Protein AF-A0A174JFR9-F1 (afdb_monomer_lite)

Radius of gyration: 18.4 Å; chains: 1; bounding box: 45×32×57 Å

pLDDT: mean 92.18, std 4.41, range [75.06, 98.06]

Foldseek 3Di:
DVVVVVVVVVVVVVVVVVVVVLCVQFPAQDAPLVCLLVLLVVLCVVCCVVCVVDDPLDLVSLLLSLQLLCVRHTVCCLVVVDDHDPCNLVSSCVSSVNPDSVSSVVSPVVSSVCLVPPPVSVVVSVVSSVVSVVVCVVVVVGD

Secondary structure (DSSP, 8-state):
-HHHHHHHHHHHHHHHHHHHHHHHHT--S---TTHHHHHHHHHHHHHHHH-TTS-TT-HHHHHHHHHHHHHHH-HHHHHH-PPPPTTHHHHHHHHTT-S-HHHHHHHHHHHHHHHHH-HHHHHHHHHHHHHHHHHHHHTTS--

Organism: NCBI:txid338188

Sequence (143 aa):
MIDQISEAKSIKELQLSLLHRKSLISTPILTDLKQVNRIYEMFNQIDSYRNPDAIKGSVIQKKRFCFIILRIYSPGTILFNEPLVKGLRKQISQTLGV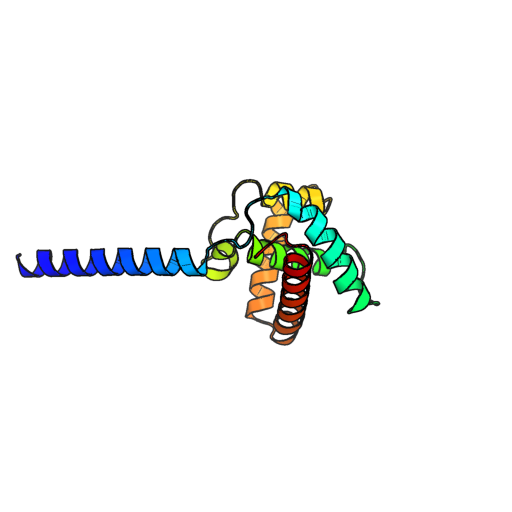KCPSAISDYCENVISYYRIYKGFRQKLDYLYDEIICYLKAEKIIS

Structure (mmCIF, N/CA/C/O backbone):
data_AF-A0A174JFR9-F1
#
_entry.id   AF-A0A174JFR9-F1
#
loop_
_atom_site.group_PDB
_atom_site.id
_atom_site.type_symbol
_atom_site.label_atom_id
_atom_site.label_alt_id
_atom_site.label_comp_id
_atom_site.label_asym_id
_atom_site.label_entity_id
_atom_site.label_seq_id
_atom_site.pdbx_PDB_ins_code
_atom_site.Cartn_x
_atom_site.Cartn_y
_atom_site.Cartn_z
_atom_site.occupancy
_atom_site.B_iso_or_equiv
_atom_site.auth_seq_id
_atom_site.auth_comp_id
_atom_site.auth_asym_id
_atom_site.auth_atom_id
_atom_site.pdbx_PDB_model_num
ATOM 1 N N . MET A 1 1 ? -25.879 17.960 35.378 1.00 82.56 1 MET A N 1
ATOM 2 C CA . MET A 1 1 ? -25.725 16.485 35.393 1.00 82.56 1 MET A CA 1
ATOM 3 C C . MET A 1 1 ? -26.474 15.827 34.235 1.00 82.56 1 MET A C 1
ATOM 5 O O . MET A 1 1 ? -25.835 15.119 33.475 1.00 82.56 1 MET A O 1
ATOM 9 N N . ILE A 1 2 ? -27.775 16.088 34.033 1.00 90.75 2 ILE A N 1
ATOM 10 C CA . ILE A 1 2 ? -28.516 15.575 32.856 1.00 90.75 2 ILE A CA 1
ATOM 11 C C . ILE A 1 2 ? -27.924 16.101 31.537 1.00 90.75 2 ILE A C 1
ATOM 13 O O . ILE A 1 2 ? -27.695 15.313 30.623 1.00 90.75 2 ILE A O 1
ATOM 17 N N . ASP A 1 3 ? -27.568 17.387 31.473 1.00 95.00 3 ASP A N 1
ATOM 18 C CA . ASP A 1 3 ? -26.940 17.967 30.274 1.00 95.00 3 ASP A CA 1
ATOM 19 C C . ASP A 1 3 ? -25.597 17.304 29.945 1.00 95.00 3 ASP A C 1
ATOM 21 O O . ASP A 1 3 ? -25.341 16.962 28.797 1.00 95.00 3 ASP A O 1
ATOM 25 N N . GLN A 1 4 ? -24.786 17.008 30.967 1.00 95.56 4 GLN A N 1
ATOM 26 C CA . GLN A 1 4 ? -23.510 16.297 30.813 1.00 95.56 4 GLN A CA 1
ATOM 27 C C . GLN A 1 4 ? -23.704 14.861 30.300 1.00 95.56 4 GLN A C 1
ATOM 29 O O . GLN A 1 4 ? -22.893 14.371 29.520 1.00 95.56 4 GLN A O 1
ATOM 34 N N . ILE A 1 5 ? -24.780 14.176 30.708 1.00 95.94 5 ILE A N 1
ATOM 35 C CA . ILE A 1 5 ? -25.125 12.840 30.193 1.00 95.94 5 ILE A CA 1
ATOM 36 C C . ILE A 1 5 ? -25.525 12.926 28.713 1.00 95.94 5 ILE A C 1
ATOM 38 O O . ILE A 1 5 ? -25.085 12.103 27.907 1.00 95.94 5 ILE A O 1
ATOM 42 N N . SER A 1 6 ? -26.333 13.925 28.349 1.00 95.56 6 SER A N 1
ATOM 43 C CA . SER A 1 6 ? -26.747 14.170 26.962 1.00 95.56 6 SER A CA 1
ATOM 44 C C . SER A 1 6 ? -25.553 14.511 26.060 1.00 95.56 6 SER A C 1
ATOM 46 O O . SER A 1 6 ? -25.396 13.950 24.970 1.00 95.56 6 SER A O 1
ATOM 48 N N . GLU A 1 7 ? -24.655 15.366 26.548 1.00 97.06 7 GLU A N 1
ATOM 49 C CA . GLU A 1 7 ? -23.422 15.745 25.860 1.00 97.06 7 GLU A CA 1
ATOM 50 C C . GLU A 1 7 ? -22.494 14.536 25.670 1.00 97.06 7 GLU A C 1
ATOM 52 O O . GLU A 1 7 ? -22.059 14.259 24.552 1.00 97.06 7 GLU A O 1
ATOM 57 N N . ALA A 1 8 ? -22.265 13.740 26.721 1.00 96.50 8 ALA A N 1
ATOM 58 C CA . ALA A 1 8 ? -21.445 12.532 26.639 1.00 96.50 8 ALA A CA 1
ATOM 59 C C . ALA A 1 8 ? -21.995 11.517 25.621 1.00 96.50 8 ALA A C 1
ATOM 61 O O . ALA A 1 8 ? -21.229 10.903 24.871 1.00 96.50 8 ALA A O 1
ATOM 62 N N . LYS A 1 9 ? -23.323 11.353 25.557 1.00 96.88 9 LYS A N 1
ATOM 63 C CA . LYS A 1 9 ? -23.973 10.493 24.560 1.00 96.88 9 LYS A CA 1
ATOM 64 C C . LYS A 1 9 ? -23.742 11.011 23.137 1.00 96.88 9 LYS A C 1
ATOM 66 O O . LYS A 1 9 ? -23.324 10.236 22.279 1.00 96.88 9 LYS A O 1
ATOM 71 N N . SER A 1 10 ? -23.922 12.313 22.920 1.00 97.06 10 SER A N 1
ATOM 72 C CA . SER A 1 10 ? -23.705 12.964 21.621 1.00 97.06 10 SER A CA 1
ATOM 73 C C . SER A 1 10 ? -22.255 12.820 21.142 1.00 97.06 10 SER A C 1
ATOM 75 O O . SER A 1 10 ? -22.003 12.462 19.991 1.00 97.06 10 SER A O 1
ATOM 77 N N . ILE A 1 11 ? -21.280 13.015 22.038 1.00 98.00 11 ILE A N 1
ATOM 78 C CA . ILE A 1 11 ? -19.853 12.818 21.736 1.00 98.00 11 ILE A CA 1
ATOM 79 C C . ILE A 1 11 ? -19.584 11.369 21.313 1.00 98.00 11 ILE A C 1
ATOM 81 O O . ILE A 1 11 ? -18.889 11.130 20.323 1.00 98.00 11 ILE A O 1
ATOM 85 N N . LYS A 1 12 ? -20.148 10.390 22.029 1.00 97.44 12 LYS A N 1
ATOM 86 C CA . LYS A 1 12 ? -19.973 8.969 21.706 1.00 97.44 12 LYS A CA 1
ATOM 87 C C . LYS A 1 12 ? -20.557 8.616 20.336 1.00 97.44 12 LYS A C 1
ATOM 89 O O . LYS A 1 12 ? -19.923 7.892 19.570 1.00 97.44 12 LYS A O 1
ATOM 94 N N . GLU A 1 13 ? -21.738 9.130 20.010 1.00 97.94 13 GLU A N 1
ATOM 95 C CA . GLU A 1 13 ? -22.373 8.926 18.702 1.00 97.94 13 GLU A CA 1
ATOM 96 C C . GLU A 1 13 ? -21.524 9.515 17.565 1.00 97.94 13 GLU A C 1
ATOM 98 O O . GLU A 1 13 ? -21.287 8.846 16.554 1.00 97.94 13 GLU A O 1
ATOM 103 N N . LEU A 1 14 ? -20.969 10.716 17.761 1.00 98.06 14 LEU A N 1
ATOM 104 C CA . LEU A 1 14 ? -20.042 11.336 16.811 1.00 98.06 14 LEU A CA 1
ATOM 105 C C . LEU A 1 14 ? -18.770 10.501 16.614 1.00 98.06 14 LEU A C 1
ATOM 107 O O . LEU A 1 14 ? -18.354 10.275 15.477 1.00 98.06 14 LEU A O 1
ATOM 111 N N . GLN A 1 15 ? -18.167 9.997 17.693 1.00 97.88 15 GLN A N 1
ATOM 112 C CA . GLN A 1 15 ? -16.980 9.141 17.611 1.00 97.88 15 GLN A CA 1
ATOM 113 C C . GLN A 1 15 ? -17.247 7.862 16.806 1.00 97.88 15 GLN A C 1
ATOM 115 O O . GLN A 1 15 ? -16.438 7.496 15.953 1.00 97.88 15 GLN A O 1
ATOM 120 N N . LEU A 1 16 ? -18.390 7.207 17.030 1.00 97.56 16 LEU A N 1
ATOM 121 C CA . LEU A 1 16 ? -18.784 6.010 16.280 1.00 97.56 16 LEU A CA 1
ATOM 122 C C . LEU A 1 16 ? -18.990 6.311 14.791 1.00 97.56 16 LEU A C 1
ATOM 124 O O . LEU A 1 16 ? -18.507 5.562 13.941 1.00 97.56 16 LEU A O 1
ATOM 128 N N . SER A 1 17 ? -19.643 7.430 14.470 1.00 97.50 17 SER A N 1
ATOM 129 C CA . SER A 1 17 ? -19.837 7.882 13.087 1.00 97.50 17 SER A CA 1
ATOM 130 C C . SER A 1 17 ? -18.504 8.140 12.373 1.00 97.50 17 SER A C 1
ATOM 132 O O . SER A 1 17 ? -18.288 7.671 11.251 1.00 97.50 17 SER A O 1
ATOM 134 N N . LEU A 1 18 ? -17.564 8.816 13.042 1.00 96.81 18 LEU A N 1
ATOM 135 C CA . LEU A 1 18 ? -16.228 9.074 12.501 1.00 96.81 18 LEU A CA 1
ATOM 136 C C . LEU A 1 18 ? -15.429 7.783 12.296 1.00 96.81 18 LEU A C 1
ATOM 138 O O . LEU A 1 18 ? -14.780 7.636 11.261 1.00 96.81 18 LEU A O 1
ATOM 142 N N . LEU A 1 19 ? -15.501 6.834 13.234 1.00 95.44 19 LEU A N 1
ATOM 143 C CA . LEU A 1 19 ? -14.854 5.525 13.101 1.00 95.44 19 LEU A CA 1
ATOM 144 C C . LEU A 1 19 ? -15.417 4.724 11.923 1.00 95.44 19 LEU A C 1
ATOM 146 O O . LEU A 1 19 ? -14.649 4.141 11.159 1.00 95.44 19 LEU A O 1
ATOM 150 N N . HIS A 1 20 ? -16.735 4.739 11.736 1.00 96.19 20 HIS A N 1
ATOM 151 C CA . HIS A 1 20 ? -17.376 4.085 10.600 1.00 96.19 20 HIS A CA 1
ATOM 152 C C . HIS A 1 20 ? -16.982 4.740 9.270 1.00 96.19 20 HIS A C 1
ATOM 154 O O . HIS A 1 20 ? -16.592 4.070 8.319 1.00 96.19 20 HIS A O 1
ATOM 160 N N . ARG A 1 21 ? -17.002 6.074 9.186 1.00 95.50 21 ARG A N 1
ATOM 161 C CA . ARG A 1 21 ? -16.564 6.774 7.971 1.00 95.50 21 ARG A CA 1
ATOM 162 C C . ARG A 1 21 ? -15.091 6.502 7.664 1.00 95.50 21 ARG A C 1
ATOM 164 O O . ARG A 1 21 ? -14.734 6.319 6.502 1.00 95.50 21 ARG A O 1
ATOM 171 N N . LYS A 1 22 ? -14.252 6.465 8.701 1.00 94.44 22 LYS A N 1
ATOM 172 C CA . LYS A 1 22 ? -12.839 6.106 8.595 1.00 94.44 22 LYS A CA 1
ATOM 173 C C . LYS A 1 22 ? -12.675 4.721 7.970 1.00 94.44 22 LYS A C 1
ATOM 175 O O . LYS A 1 22 ? -11.935 4.616 6.998 1.00 94.44 22 LYS A O 1
ATOM 180 N N . SER A 1 23 ? -13.388 3.705 8.468 1.00 92.88 23 SER A N 1
ATOM 181 C CA . SER A 1 23 ? -13.275 2.338 7.941 1.00 92.88 23 SER A CA 1
ATOM 182 C C . SER A 1 23 ? -13.687 2.239 6.473 1.00 92.88 23 SER A C 1
ATOM 184 O O . SER A 1 23 ? -13.006 1.566 5.704 1.00 92.88 23 SER A O 1
ATOM 186 N N . LEU A 1 24 ? -14.729 2.963 6.050 1.00 93.56 24 LEU A N 1
ATOM 187 C CA . LEU A 1 24 ? -15.161 2.986 4.650 1.00 93.56 24 LEU A CA 1
ATOM 188 C C . LEU A 1 24 ? -14.066 3.511 3.711 1.00 93.56 24 LEU A C 1
ATOM 190 O O . LEU A 1 24 ? -13.819 2.917 2.666 1.00 93.56 24 LEU A O 1
ATOM 194 N N . ILE A 1 25 ? -13.382 4.599 4.079 1.00 93.38 25 ILE A N 1
ATOM 195 C CA . ILE A 1 25 ? -12.368 5.205 3.200 1.00 93.38 25 ILE A CA 1
ATOM 196 C C . ILE A 1 25 ? -10.991 4.534 3.297 1.00 93.38 25 ILE A C 1
ATOM 198 O O . ILE A 1 25 ? -10.168 4.717 2.403 1.00 93.38 25 ILE A O 1
ATOM 202 N N . SER A 1 26 ? -10.728 3.757 4.355 1.00 93.88 26 SER A N 1
ATOM 203 C CA . SER A 1 26 ? -9.515 2.939 4.502 1.00 93.88 26 SER A CA 1
ATOM 204 C C . SER A 1 26 ? -9.735 1.448 4.235 1.00 93.88 26 SER A C 1
ATOM 206 O O . SER A 1 26 ? -8.878 0.638 4.596 1.00 93.88 26 SER A O 1
ATOM 208 N N . THR A 1 27 ? -10.837 1.065 3.586 1.00 93.88 27 THR A N 1
ATOM 209 C CA . THR A 1 27 ? -11.078 -0.333 3.211 1.00 93.88 27 THR A CA 1
ATOM 210 C C . THR A 1 27 ? -10.087 -0.772 2.120 1.00 93.88 27 THR A C 1
ATOM 212 O O . THR A 1 27 ? -10.021 -0.129 1.070 1.00 93.88 27 THR A O 1
ATOM 215 N N . PRO A 1 28 ? -9.305 -1.849 2.334 1.00 95.00 28 PRO A N 1
ATOM 216 C CA . PRO A 1 28 ? -8.444 -2.419 1.302 1.00 95.00 28 PRO A CA 1
ATOM 217 C C . PRO A 1 28 ? -9.244 -2.958 0.113 1.00 95.00 28 PRO A C 1
ATOM 219 O O . PRO A 1 28 ? -10.292 -3.574 0.288 1.00 95.00 28 PRO A O 1
ATOM 222 N N . ILE A 1 29 ? -8.701 -2.794 -1.090 1.00 95.12 29 ILE A N 1
ATOM 223 C CA . ILE A 1 29 ? -9.251 -3.355 -2.333 1.00 95.12 29 ILE A CA 1
ATOM 224 C C . ILE A 1 29 ? -8.923 -4.848 -2.431 1.00 95.12 29 ILE A C 1
ATOM 226 O O . ILE A 1 29 ? -9.732 -5.641 -2.903 1.00 95.12 29 ILE A O 1
ATOM 230 N N . LEU A 1 30 ? -7.730 -5.236 -1.969 1.00 94.94 30 LEU A N 1
ATOM 231 C CA . LEU A 1 30 ? -7.291 -6.625 -1.897 1.00 94.94 30 LEU A CA 1
ATOM 232 C C . LEU A 1 30 ? -6.767 -6.953 -0.504 1.00 94.94 30 LEU A C 1
ATOM 234 O O . LEU A 1 30 ? -6.145 -6.130 0.165 1.00 94.94 30 LEU A O 1
ATOM 238 N N . THR A 1 31 ? -6.981 -8.200 -0.099 1.00 93.56 31 THR A N 1
ATOM 239 C CA . THR A 1 31 ? -6.451 -8.772 1.147 1.00 93.56 31 THR A CA 1
ATOM 240 C C . THR A 1 31 ? -5.555 -9.985 0.891 1.00 93.56 31 THR A C 1
ATOM 242 O O . THR A 1 31 ? -4.679 -10.276 1.706 1.00 93.56 31 THR A O 1
ATOM 245 N N . ASP A 1 32 ? -5.699 -10.657 -0.261 1.00 94.00 32 ASP A N 1
ATOM 246 C CA . ASP A 1 32 ? -4.829 -11.764 -0.666 1.00 94.00 32 ASP A CA 1
ATOM 247 C C . ASP A 1 32 ? -3.430 -11.262 -1.053 1.00 94.00 32 ASP A C 1
ATOM 249 O O . ASP A 1 32 ? -3.191 -10.742 -2.149 1.00 94.00 32 ASP A O 1
ATOM 253 N N . LEU A 1 33 ? -2.479 -11.435 -0.133 1.00 93.81 33 LEU A N 1
ATOM 254 C CA . LEU A 1 33 ? -1.086 -11.023 -0.307 1.00 93.81 33 LEU A CA 1
ATOM 255 C C . LEU A 1 33 ? -0.361 -11.795 -1.422 1.00 93.81 33 LEU A C 1
ATOM 257 O O . LEU A 1 33 ? 0.686 -11.341 -1.887 1.00 93.81 33 LEU A O 1
ATOM 261 N N . LYS A 1 34 ? -0.896 -12.931 -1.894 1.00 90.75 34 LYS A N 1
ATOM 262 C CA . LYS A 1 34 ? -0.293 -13.688 -3.002 1.00 90.75 34 LYS A CA 1
ATOM 263 C C . LYS A 1 34 ? -0.291 -12.889 -4.309 1.00 90.75 34 LYS A C 1
ATOM 265 O O . LYS A 1 34 ? 0.630 -13.050 -5.107 1.00 90.75 34 LYS A O 1
ATOM 270 N N . GLN A 1 35 ? -1.247 -11.971 -4.491 1.00 94.06 35 GLN A N 1
ATOM 271 C CA . GLN A 1 35 ? -1.328 -11.136 -5.697 1.00 94.06 35 GLN A CA 1
ATOM 272 C C . GLN A 1 35 ? -0.248 -10.043 -5.757 1.00 94.06 35 GLN A C 1
ATOM 274 O O . GLN A 1 35 ? -0.017 -9.489 -6.828 1.00 94.06 35 GLN A O 1
ATOM 279 N N . VAL A 1 36 ? 0.472 -9.757 -4.662 1.00 95.75 36 VAL A N 1
ATOM 280 C CA . V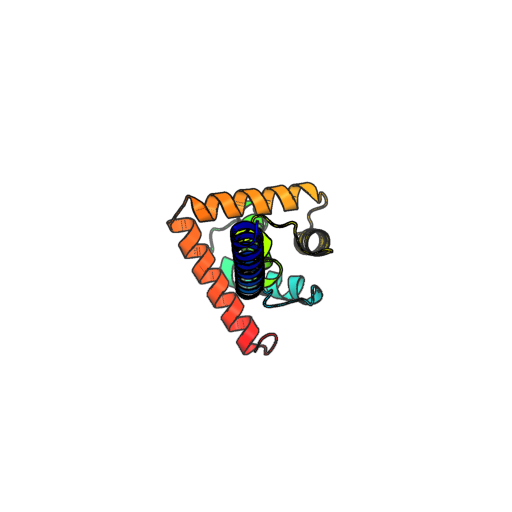AL A 1 36 ? 1.514 -8.708 -4.635 1.00 95.75 36 VAL A CA 1
ATOM 281 C C . VAL A 1 36 ? 2.602 -8.956 -5.689 1.00 95.75 36 VAL A C 1
ATOM 283 O O . VAL A 1 36 ? 3.029 -8.011 -6.349 1.00 95.75 36 VAL A O 1
ATOM 286 N N . ASN A 1 37 ? 3.007 -10.214 -5.906 1.00 94.56 37 ASN A N 1
ATOM 287 C CA . ASN A 1 37 ? 3.985 -10.561 -6.947 1.00 94.56 37 ASN A CA 1
ATOM 288 C C . ASN A 1 37 ? 3.435 -10.296 -8.354 1.00 94.56 37 ASN A C 1
ATOM 290 O O . ASN A 1 37 ? 4.107 -9.670 -9.169 1.00 94.56 37 ASN A O 1
ATOM 294 N N . ARG A 1 38 ? 2.185 -10.697 -8.613 1.00 94.12 38 ARG A N 1
ATOM 295 C CA . ARG A 1 38 ? 1.516 -10.474 -9.902 1.00 94.12 38 ARG A CA 1
ATOM 296 C C . ARG A 1 38 ? 1.352 -8.982 -10.204 1.00 94.12 38 ARG A C 1
ATOM 298 O O . ARG A 1 38 ? 1.584 -8.542 -11.327 1.00 94.12 38 ARG A O 1
ATOM 305 N N . ILE A 1 39 ? 1.003 -8.188 -9.190 1.00 96.31 39 ILE A N 1
ATOM 306 C CA . ILE A 1 39 ? 0.927 -6.726 -9.304 1.00 96.31 39 ILE A CA 1
ATOM 307 C C . ILE A 1 39 ? 2.312 -6.138 -9.589 1.00 96.31 39 ILE A C 1
ATOM 309 O O . ILE A 1 39 ? 2.414 -5.202 -10.374 1.00 96.31 39 ILE A O 1
ATOM 313 N N . TYR A 1 40 ? 3.382 -6.678 -8.997 1.00 95.75 40 TYR A N 1
ATOM 314 C CA . TYR A 1 40 ? 4.746 -6.205 -9.252 1.00 95.75 40 TYR A CA 1
ATOM 315 C C . TYR A 1 40 ? 5.209 -6.456 -10.686 1.00 95.75 40 TYR A C 1
ATOM 317 O O . TYR A 1 40 ? 5.808 -5.576 -11.304 1.00 95.75 40 TYR A O 1
ATOM 325 N N . GLU A 1 41 ? 4.921 -7.635 -11.232 1.00 93.62 41 GLU A N 1
ATOM 326 C CA . GLU A 1 41 ? 5.214 -7.954 -12.631 1.00 93.62 41 GLU A CA 1
ATOM 327 C C . GLU A 1 41 ? 4.519 -6.970 -13.573 1.00 93.62 41 GLU A C 1
ATOM 329 O O . GLU A 1 41 ? 5.181 -6.359 -14.414 1.00 93.62 41 GLU A O 1
ATOM 334 N N . MET A 1 42 ? 3.221 -6.736 -13.363 1.00 93.75 42 MET A N 1
ATOM 335 C CA . MET A 1 42 ? 2.455 -5.783 -14.165 1.00 93.75 42 MET A CA 1
ATOM 336 C C . MET A 1 42 ? 2.949 -4.342 -13.990 1.00 93.75 42 MET A C 1
ATOM 338 O O . MET A 1 42 ? 3.160 -3.627 -14.966 1.00 93.75 42 MET A O 1
ATOM 342 N N . PHE A 1 43 ? 3.208 -3.923 -12.751 1.00 95.19 43 PHE A N 1
ATOM 343 C CA . PHE A 1 43 ? 3.789 -2.616 -12.450 1.00 95.19 43 PHE A CA 1
ATOM 344 C C . PHE A 1 43 ? 5.081 -2.389 -13.242 1.00 95.19 43 PHE A C 1
ATOM 346 O O . PHE A 1 43 ? 5.258 -1.322 -13.823 1.00 95.19 43 PHE A O 1
ATOM 353 N N . ASN A 1 44 ? 5.968 -3.387 -13.304 1.00 92.94 44 ASN A N 1
ATOM 354 C CA . ASN A 1 44 ? 7.220 -3.266 -14.046 1.00 92.94 44 ASN A CA 1
ATOM 355 C C . ASN A 1 44 ? 6.983 -3.144 -15.555 1.00 92.94 44 ASN A C 1
ATOM 357 O O . ASN A 1 44 ? 7.694 -2.381 -16.203 1.00 92.94 44 ASN A O 1
ATOM 361 N N . GLN A 1 45 ? 6.003 -3.863 -16.112 1.00 91.75 45 GLN A N 1
ATOM 362 C CA . GLN A 1 45 ? 5.641 -3.744 -17.527 1.00 91.75 45 GLN A CA 1
ATOM 363 C C . GLN A 1 45 ? 5.163 -2.321 -17.846 1.00 91.75 45 GLN A C 1
ATOM 365 O O . GLN A 1 45 ? 5.730 -1.669 -18.725 1.00 91.75 45 GLN A O 1
ATOM 370 N N . ILE A 1 46 ? 4.211 -1.801 -17.068 1.00 91.38 46 ILE A N 1
ATOM 371 C CA . ILE A 1 46 ? 3.651 -0.457 -17.258 1.00 91.38 46 ILE A CA 1
ATOM 372 C C . ILE A 1 46 ? 4.716 0.636 -17.048 1.00 91.38 46 ILE A C 1
ATOM 374 O O . ILE A 1 46 ? 4.868 1.529 -17.885 1.00 91.38 46 ILE A O 1
ATOM 378 N N . ASP A 1 47 ? 5.485 0.568 -15.955 1.00 89.50 47 ASP A N 1
ATOM 379 C CA . ASP A 1 47 ? 6.513 1.568 -15.630 1.00 89.50 47 ASP A CA 1
ATOM 380 C C . ASP A 1 47 ? 7.634 1.577 -16.678 1.00 89.50 47 ASP A C 1
ATOM 382 O O . ASP A 1 47 ? 8.100 2.656 -17.039 1.00 89.50 47 ASP A O 1
ATOM 386 N N . SER A 1 48 ? 8.012 0.411 -17.224 1.00 87.44 48 SER A N 1
ATOM 387 C CA . SER A 1 48 ? 9.018 0.317 -18.293 1.00 87.44 48 SER A CA 1
ATOM 388 C C . SER A 1 48 ? 8.545 0.903 -19.624 1.00 87.44 48 SER A C 1
ATOM 390 O O . SER A 1 48 ? 9.322 1.568 -20.303 1.00 87.44 48 SER A O 1
ATOM 392 N N . TYR A 1 49 ? 7.269 0.720 -19.977 1.00 85.94 49 TYR A N 1
ATOM 393 C CA . TYR A 1 49 ? 6.695 1.292 -21.195 1.00 85.94 49 TYR A CA 1
ATOM 394 C C . TYR A 1 49 ? 6.623 2.824 -21.122 1.00 85.94 49 TYR A C 1
ATOM 396 O O . TYR A 1 49 ? 6.912 3.518 -22.093 1.00 85.94 49 TYR A O 1
ATOM 404 N N . ARG A 1 50 ? 6.259 3.368 -19.954 1.00 81.81 50 ARG A N 1
ATOM 405 C CA . ARG A 1 50 ? 6.073 4.816 -19.765 1.00 81.81 50 ARG A CA 1
ATOM 406 C C . ARG A 1 50 ? 7.339 5.574 -19.372 1.00 81.81 50 ARG A C 1
ATOM 408 O O . ARG A 1 50 ? 7.396 6.786 -19.566 1.00 81.81 50 ARG A O 1
ATOM 415 N N . ASN A 1 51 ? 8.327 4.899 -18.791 1.00 82.75 51 ASN A N 1
ATOM 416 C CA . ASN A 1 51 ? 9.609 5.483 -18.409 1.00 82.75 51 ASN A CA 1
ATOM 417 C C . ASN A 1 51 ? 10.760 4.607 -18.945 1.00 82.75 51 ASN A C 1
ATOM 419 O O . ASN A 1 51 ? 11.434 3.952 -18.149 1.00 82.75 51 ASN A O 1
ATOM 423 N N . PRO A 1 52 ? 11.008 4.592 -20.267 1.00 78.38 52 PRO A N 1
ATOM 424 C CA . PRO A 1 52 ? 12.032 3.733 -20.868 1.00 78.38 52 PRO A CA 1
ATOM 425 C C . PRO A 1 52 ? 13.444 4.013 -20.328 1.00 78.38 52 PRO A C 1
ATOM 427 O O . PRO A 1 52 ? 14.237 3.088 -20.179 1.00 78.38 52 PRO A O 1
ATOM 430 N N . ASP A 1 53 ? 13.731 5.260 -19.941 1.00 80.25 53 ASP A N 1
ATOM 431 C CA . ASP A 1 53 ? 15.022 5.660 -19.359 1.00 80.25 53 ASP A CA 1
ATOM 432 C C . ASP A 1 53 ? 15.142 5.352 -17.853 1.00 80.25 53 ASP A C 1
ATOM 434 O O . ASP A 1 53 ? 16.175 5.610 -17.230 1.00 80.25 53 ASP A O 1
ATOM 438 N N . ALA A 1 54 ? 14.081 4.846 -17.211 1.00 80.88 54 ALA A N 1
ATOM 439 C CA . ALA A 1 54 ? 14.112 4.568 -15.783 1.00 80.88 54 ALA A CA 1
ATOM 440 C C . ALA A 1 54 ? 14.967 3.336 -15.469 1.00 80.88 54 ALA A C 1
ATOM 442 O O . ALA A 1 54 ? 14.800 2.250 -16.022 1.00 80.88 54 ALA A O 1
ATOM 443 N N . ILE A 1 55 ? 15.843 3.482 -14.476 1.00 82.06 55 ILE A N 1
ATOM 444 C CA . ILE A 1 55 ? 16.676 2.383 -13.994 1.00 82.06 55 ILE A CA 1
ATOM 445 C C . ILE A 1 55 ? 15.794 1.373 -13.249 1.00 82.06 55 ILE A C 1
ATOM 447 O O . ILE A 1 55 ? 15.271 1.655 -12.159 1.00 82.06 55 ILE A O 1
ATOM 451 N N . LYS A 1 56 ? 15.662 0.171 -13.816 1.00 82.62 56 LYS A N 1
ATOM 452 C CA . LYS A 1 56 ? 14.961 -0.955 -13.189 1.00 82.62 56 LYS A CA 1
ATOM 453 C C . LYS A 1 56 ? 15.620 -1.328 -11.858 1.00 82.62 56 LYS A C 1
ATOM 455 O O . LYS A 1 56 ? 16.839 -1.395 -11.740 1.00 82.62 56 LYS A O 1
ATOM 460 N N . GLY A 1 57 ? 14.806 -1.562 -10.834 1.00 83.44 57 GLY A N 1
ATOM 461 C CA . GLY A 1 57 ? 15.260 -1.880 -9.480 1.00 83.44 57 GLY A CA 1
ATOM 462 C C . GLY A 1 57 ? 15.774 -0.680 -8.679 1.00 83.44 57 GLY A C 1
ATOM 463 O O . GLY A 1 57 ? 16.192 -0.862 -7.529 1.00 83.44 57 GLY A O 1
ATOM 464 N N . SER A 1 58 ? 15.719 0.534 -9.240 1.00 89.50 58 SER A N 1
ATOM 465 C CA . SER A 1 58 ? 16.090 1.761 -8.535 1.00 89.50 58 SER A CA 1
ATOM 466 C C . SER A 1 58 ? 15.243 1.990 -7.282 1.00 89.50 58 SER A C 1
ATOM 468 O O . SER A 1 58 ? 14.098 1.541 -7.165 1.00 89.50 58 SER A O 1
ATOM 470 N N . VAL A 1 59 ? 15.797 2.747 -6.332 1.00 89.62 59 VAL A N 1
ATOM 471 C CA . VAL A 1 59 ? 15.089 3.114 -5.096 1.00 89.62 59 VAL A CA 1
ATOM 472 C C . VAL A 1 59 ? 13.795 3.868 -5.410 1.00 89.62 59 VAL A C 1
ATOM 474 O O . VAL A 1 59 ? 12.782 3.634 -4.756 1.00 89.62 59 VAL A O 1
ATOM 477 N N . ILE A 1 60 ? 13.795 4.728 -6.434 1.00 89.38 60 ILE A N 1
ATOM 478 C CA . ILE A 1 60 ? 12.596 5.470 -6.831 1.00 89.38 60 ILE A CA 1
ATOM 479 C C . ILE A 1 60 ? 11.504 4.542 -7.374 1.00 89.38 60 ILE A C 1
ATOM 481 O O . ILE A 1 60 ? 10.347 4.692 -6.989 1.00 89.38 60 ILE A O 1
ATOM 485 N N . GLN A 1 61 ? 11.857 3.540 -8.186 1.00 91.12 61 GLN A N 1
ATOM 486 C CA . GLN A 1 61 ? 10.901 2.551 -8.684 1.00 91.12 61 GLN A CA 1
ATOM 487 C C . GLN A 1 61 ? 10.318 1.715 -7.535 1.00 91.12 61 GLN A C 1
ATOM 489 O O . GLN A 1 61 ? 9.102 1.558 -7.438 1.00 91.12 61 GLN A O 1
ATOM 494 N N . LYS A 1 62 ? 11.166 1.244 -6.611 1.00 93.25 62 LYS A N 1
ATOM 495 C CA . LYS A 1 62 ? 10.732 0.506 -5.411 1.00 93.25 62 LYS A CA 1
ATOM 496 C C . LYS A 1 62 ? 9.775 1.331 -4.549 1.00 93.25 62 LYS A C 1
ATOM 498 O O . LYS A 1 62 ? 8.733 0.826 -4.144 1.00 93.25 62 LYS A O 1
ATOM 503 N N . LYS A 1 63 ? 10.088 2.613 -4.327 1.00 93.12 63 LYS A N 1
ATOM 504 C CA . LYS A 1 63 ? 9.220 3.567 -3.618 1.00 93.12 63 LYS A CA 1
ATOM 505 C C . LYS A 1 63 ? 7.860 3.703 -4.304 1.00 93.12 63 LYS A C 1
ATOM 507 O O . LYS A 1 63 ? 6.837 3.584 -3.634 1.00 93.12 63 LYS A O 1
ATOM 512 N N . ARG A 1 64 ? 7.835 3.890 -5.630 1.00 93.69 64 ARG A N 1
ATOM 513 C CA . ARG A 1 64 ? 6.585 3.958 -6.408 1.00 93.69 64 ARG A CA 1
ATOM 514 C C . ARG A 1 64 ? 5.745 2.695 -6.235 1.00 93.69 64 ARG A C 1
ATOM 516 O O . ARG A 1 64 ? 4.569 2.804 -5.910 1.00 93.69 64 ARG A O 1
ATOM 523 N N . PHE A 1 65 ? 6.352 1.516 -6.371 1.00 95.50 65 PHE A N 1
ATOM 524 C CA . PHE A 1 65 ? 5.651 0.249 -6.166 1.00 95.50 65 PHE A CA 1
ATOM 525 C C . PHE A 1 65 ? 5.077 0.119 -4.748 1.00 95.50 65 PHE A C 1
ATOM 527 O O . PHE A 1 65 ? 3.907 -0.230 -4.593 1.00 95.50 65 PHE A O 1
ATOM 534 N N . CYS A 1 66 ? 5.855 0.464 -3.713 1.00 95.31 66 CYS A N 1
ATOM 535 C CA . CYS A 1 66 ? 5.365 0.474 -2.333 1.00 95.31 66 CYS A CA 1
ATOM 536 C C . CYS A 1 66 ? 4.110 1.342 -2.185 1.00 95.31 66 CYS A C 1
ATOM 538 O O . CYS A 1 66 ? 3.158 0.917 -1.537 1.00 95.31 66 CYS A O 1
ATOM 540 N N . PHE A 1 67 ? 4.075 2.524 -2.809 1.00 95.38 67 PHE A N 1
ATOM 541 C CA . PHE A 1 67 ? 2.899 3.395 -2.759 1.00 95.38 67 PHE A CA 1
ATOM 542 C C . PHE A 1 67 ? 1.658 2.735 -3.368 1.00 95.38 67 PHE A C 1
ATOM 544 O O . PHE A 1 67 ? 0.598 2.751 -2.745 1.00 95.38 67 PHE A O 1
ATOM 551 N N . ILE A 1 68 ? 1.793 2.110 -4.543 1.00 96.38 68 ILE A N 1
ATOM 552 C CA . ILE A 1 68 ? 0.691 1.386 -5.193 1.00 96.38 68 ILE A CA 1
ATOM 553 C C . ILE A 1 68 ? 0.153 0.282 -4.278 1.00 96.38 68 ILE A C 1
ATOM 555 O O . ILE A 1 68 ? -1.050 0.216 -4.024 1.00 96.38 68 ILE A O 1
ATOM 5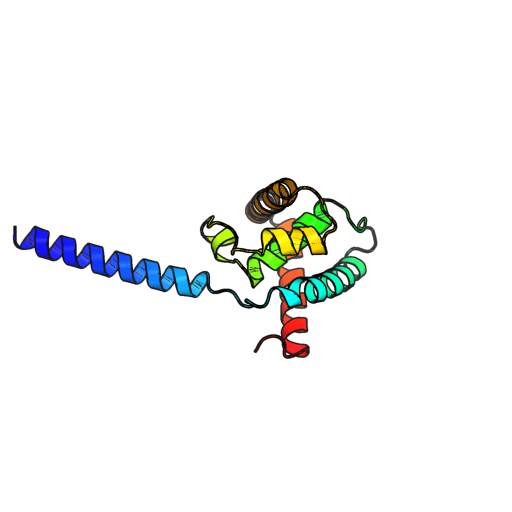59 N N . ILE A 1 69 ? 1.041 -0.554 -3.735 1.00 96.56 69 ILE A N 1
ATOM 560 C CA . ILE A 1 69 ? 0.650 -1.660 -2.856 1.00 96.56 69 ILE A CA 1
ATOM 561 C C . ILE A 1 69 ? -0.020 -1.155 -1.580 1.00 96.56 69 ILE A C 1
ATOM 563 O O . ILE A 1 69 ? -1.029 -1.719 -1.163 1.00 96.56 69 ILE A 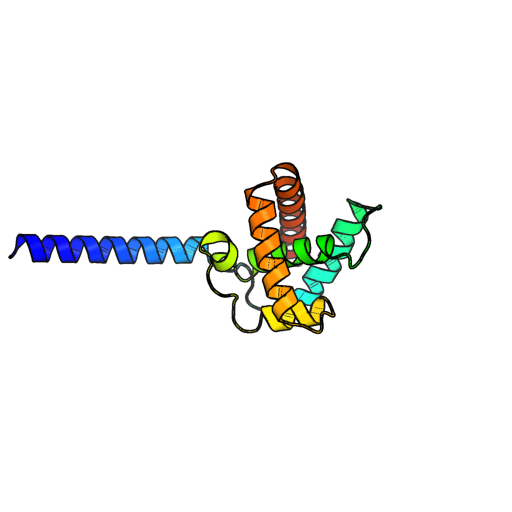O 1
ATOM 567 N N . LEU A 1 70 ? 0.483 -0.078 -0.975 1.00 95.44 70 LEU A N 1
ATOM 568 C CA . LEU A 1 70 ? -0.174 0.532 0.177 1.00 95.44 70 LEU A CA 1
ATOM 569 C C . LEU A 1 70 ? -1.583 1.014 -0.169 1.00 95.44 70 LEU A C 1
ATOM 571 O O . LEU A 1 70 ? -2.497 0.803 0.617 1.00 95.44 70 LEU A O 1
ATOM 575 N N . ARG A 1 71 ? -1.791 1.609 -1.343 1.00 95.38 71 ARG A N 1
ATOM 576 C CA . ARG A 1 71 ? -3.107 2.110 -1.753 1.00 95.38 71 ARG A CA 1
ATOM 577 C C . ARG A 1 71 ? -4.129 0.985 -1.948 1.00 95.38 71 ARG A C 1
ATOM 579 O O . ARG A 1 71 ? -5.299 1.172 -1.640 1.00 95.38 71 ARG A O 1
ATOM 586 N N . ILE A 1 72 ? -3.671 -0.181 -2.404 1.00 96.19 72 ILE A N 1
ATOM 587 C CA . ILE A 1 72 ? -4.504 -1.368 -2.640 1.00 96.19 72 ILE A CA 1
ATOM 588 C C . ILE A 1 72 ? -4.772 -2.146 -1.341 1.00 96.19 72 ILE A C 1
ATOM 590 O O . ILE A 1 72 ? -5.910 -2.527 -1.084 1.00 96.19 72 ILE A O 1
ATOM 594 N N . TYR A 1 73 ? -3.743 -2.395 -0.526 1.00 96.38 73 TYR A N 1
ATOM 595 C CA . TYR A 1 73 ? -3.814 -3.323 0.614 1.00 96.38 73 TYR A CA 1
ATOM 596 C C . TYR A 1 73 ? -3.910 -2.649 1.982 1.00 96.38 73 TYR A C 1
ATOM 598 O O . TYR A 1 73 ? -4.338 -3.274 2.947 1.00 96.38 73 TYR A O 1
ATOM 606 N N . SER A 1 74 ? -3.444 -1.408 2.106 1.00 94.94 74 SER A N 1
ATOM 607 C CA . SER A 1 74 ? -3.310 -0.713 3.391 1.00 94.94 74 SER A CA 1
ATOM 608 C C . SER A 1 74 ? -3.581 0.793 3.255 1.00 94.94 74 SER A C 1
ATOM 610 O O . SER A 1 74 ? -2.746 1.601 3.677 1.00 94.94 74 SER A O 1
ATOM 612 N N . PRO A 1 75 ? -4.713 1.221 2.656 1.00 95.00 75 PRO A N 1
ATOM 613 C CA . PRO A 1 75 ? -4.959 2.640 2.391 1.00 95.00 75 PRO A CA 1
ATOM 614 C C . PRO A 1 75 ? -4.991 3.479 3.678 1.00 95.00 75 PRO A C 1
ATOM 616 O O . PRO A 1 75 ? -4.576 4.638 3.662 1.00 95.00 75 PRO A O 1
ATOM 619 N N . GLY A 1 76 ? -5.358 2.884 4.820 1.00 93.81 76 GLY A N 1
ATOM 620 C CA . GLY A 1 76 ? -5.259 3.520 6.139 1.00 93.81 76 GLY A CA 1
ATOM 621 C C . GLY A 1 76 ? -3.845 3.983 6.512 1.00 93.81 76 GLY A C 1
ATOM 622 O O . GLY A 1 76 ? -3.685 5.028 7.143 1.00 93.81 76 GLY A O 1
ATOM 623 N N . THR A 1 77 ? -2.800 3.300 6.034 1.00 92.94 77 THR A N 1
ATOM 624 C CA . THR A 1 77 ? -1.406 3.742 6.209 1.00 92.94 77 THR A CA 1
ATOM 625 C C . THR A 1 77 ? -1.137 5.066 5.500 1.00 92.94 77 THR A C 1
ATOM 627 O O . THR A 1 77 ? -0.434 5.916 6.033 1.00 92.94 77 THR A O 1
ATOM 630 N N . ILE A 1 78 ? -1.713 5.278 4.316 1.00 92.38 78 ILE A N 1
ATOM 631 C CA . ILE A 1 78 ? -1.512 6.511 3.542 1.00 92.38 78 ILE A CA 1
ATOM 632 C C . ILE A 1 78 ? -2.380 7.650 4.096 1.00 92.38 78 ILE A C 1
ATOM 634 O O . ILE A 1 78 ? -1.921 8.793 4.207 1.00 92.38 78 ILE A O 1
ATOM 638 N N . LEU A 1 79 ? -3.641 7.337 4.408 1.00 91.69 79 LEU A N 1
ATOM 639 C CA . LEU A 1 79 ? -4.673 8.315 4.758 1.00 91.69 79 LEU A CA 1
ATOM 640 C C . LEU A 1 79 ? -4.614 8.747 6.226 1.00 91.69 79 LEU A C 1
ATOM 642 O O . LEU A 1 79 ? -4.835 9.916 6.528 1.00 91.69 79 LEU A O 1
ATOM 646 N N . PHE A 1 80 ? -4.302 7.817 7.127 1.00 91.62 80 PHE A N 1
ATOM 647 C CA . PHE A 1 80 ? -4.392 8.005 8.576 1.00 91.62 80 PHE A CA 1
ATOM 648 C C . PHE A 1 80 ? -3.088 7.687 9.314 1.00 91.62 80 PHE A C 1
ATOM 650 O O . PHE A 1 80 ? -3.080 7.669 10.542 1.00 91.62 80 PHE A O 1
ATOM 657 N N . ASN A 1 81 ? -1.993 7.435 8.584 1.00 88.19 81 ASN A N 1
ATOM 658 C CA . ASN A 1 81 ? -0.704 7.005 9.134 1.00 88.19 81 ASN A CA 1
ATOM 659 C C . ASN A 1 81 ? -0.815 5.738 10.010 1.00 88.19 81 ASN A C 1
ATOM 661 O O . ASN A 1 81 ? -0.081 5.572 10.983 1.00 88.19 81 ASN A O 1
ATOM 665 N N . GLU A 1 82 ? -1.748 4.839 9.686 1.00 91.00 82 GLU A N 1
ATOM 666 C CA . GLU A 1 82 ? -1.904 3.579 10.412 1.00 91.00 82 GLU A CA 1
ATOM 667 C C . GLU A 1 82 ? -0.755 2.599 10.131 1.00 91.00 82 GLU A C 1
ATOM 669 O O . GLU A 1 82 ? -0.175 2.608 9.036 1.00 91.00 82 GLU A O 1
ATOM 674 N N . PRO A 1 83 ? -0.445 1.694 11.077 1.00 89.44 83 PRO A N 1
ATOM 675 C CA . PRO A 1 83 ? 0.515 0.625 10.840 1.00 89.44 83 PRO A CA 1
ATOM 676 C C . PRO A 1 83 ? 0.149 -0.210 9.607 1.00 89.44 83 PRO A C 1
ATOM 678 O O . PRO A 1 83 ? -1.024 -0.447 9.328 1.00 89.44 83 PRO A O 1
ATOM 681 N N . LEU A 1 84 ? 1.164 -0.695 8.886 1.00 89.88 84 LEU A N 1
ATOM 682 C CA . LEU A 1 84 ? 0.954 -1.587 7.744 1.00 89.88 84 LEU A CA 1
ATOM 683 C C . LEU A 1 84 ? 0.199 -2.850 8.173 1.00 89.88 84 LEU A C 1
ATOM 685 O O . LEU A 1 84 ? 0.499 -3.432 9.221 1.00 89.88 84 LEU A O 1
ATOM 689 N N . VAL A 1 85 ? -0.684 -3.334 7.297 1.00 91.31 85 VAL A N 1
ATOM 690 C CA . VAL A 1 85 ? -1.345 -4.635 7.462 1.00 91.31 85 VAL A CA 1
ATOM 691 C C . VAL A 1 85 ? -0.314 -5.737 7.732 1.00 91.31 85 VAL A C 1
ATOM 693 O O . VAL A 1 85 ? 0.748 -5.819 7.100 1.00 91.31 85 VAL A O 1
ATOM 696 N N . LYS A 1 86 ? -0.624 -6.602 8.704 1.00 91.25 86 LYS A N 1
ATOM 697 C CA . LYS A 1 86 ? 0.253 -7.695 9.136 1.00 91.25 86 LYS A CA 1
ATOM 698 C C . LYS A 1 86 ? 0.662 -8.561 7.940 1.00 91.25 86 LYS A C 1
ATOM 700 O O . LYS A 1 86 ? -0.167 -8.973 7.141 1.00 91.25 86 LYS A O 1
ATOM 705 N N . GLY A 1 87 ? 1.958 -8.844 7.823 1.00 91.62 87 GLY A N 1
ATOM 706 C CA . GLY A 1 87 ? 2.512 -9.653 6.731 1.00 91.62 87 GLY A CA 1
ATOM 707 C C . GLY A 1 87 ? 2.805 -8.880 5.440 1.00 91.62 87 GLY A C 1
ATOM 708 O O . GLY A 1 87 ? 3.723 -9.276 4.725 1.00 91.62 87 GLY A O 1
ATOM 709 N N . LEU A 1 88 ? 2.155 -7.735 5.189 1.00 93.50 88 LEU A N 1
ATOM 710 C CA . LEU A 1 88 ? 2.358 -6.946 3.967 1.00 93.50 88 LEU A CA 1
ATOM 711 C C . LEU A 1 88 ? 3.812 -6.483 3.817 1.00 93.50 88 LEU A C 1
ATOM 713 O O . LEU A 1 88 ? 4.402 -6.635 2.753 1.00 93.50 88 LEU A O 1
ATOM 717 N N . ARG A 1 89 ? 4.432 -6.002 4.905 1.00 92.62 89 ARG A N 1
ATOM 718 C CA . ARG A 1 89 ? 5.852 -5.603 4.902 1.00 92.62 89 ARG A CA 1
ATOM 719 C C . ARG A 1 89 ? 6.762 -6.750 4.457 1.00 92.62 89 ARG A C 1
ATOM 721 O O . ARG A 1 89 ? 7.667 -6.534 3.659 1.00 92.62 89 ARG A O 1
ATOM 728 N N . LYS A 1 90 ? 6.518 -7.964 4.966 1.00 92.38 90 LYS A N 1
ATOM 729 C CA . LYS A 1 90 ? 7.304 -9.156 4.618 1.00 92.38 90 LYS A CA 1
ATOM 730 C C . LYS A 1 90 ? 7.108 -9.513 3.146 1.00 92.38 90 LYS A C 1
ATOM 732 O O . LYS A 1 90 ? 8.099 -9.745 2.463 1.00 92.38 90 LYS A O 1
ATOM 737 N N . GLN A 1 91 ? 5.864 -9.481 2.671 1.00 94.81 91 GLN A N 1
ATOM 738 C CA . GLN A 1 91 ? 5.538 -9.762 1.278 1.00 94.81 91 GLN A CA 1
ATOM 739 C C . GLN A 1 91 ? 6.231 -8.774 0.332 1.00 94.81 91 GLN A C 1
ATOM 741 O O . GLN A 1 91 ? 6.947 -9.205 -0.561 1.00 94.81 91 GLN A O 1
ATOM 746 N N . ILE A 1 92 ? 6.128 -7.463 0.586 1.00 94.38 92 ILE A N 1
ATOM 747 C CA . ILE A 1 92 ? 6.812 -6.429 -0.211 1.00 94.38 92 ILE A CA 1
ATOM 748 C C . ILE A 1 92 ? 8.329 -6.665 -0.223 1.00 94.38 92 ILE A C 1
ATOM 750 O O . ILE A 1 92 ? 8.961 -6.592 -1.273 1.00 94.38 92 ILE A O 1
ATOM 754 N N . SER A 1 93 ? 8.920 -6.969 0.938 1.00 93.81 93 SER A N 1
ATOM 755 C CA . SER A 1 93 ? 10.356 -7.249 1.066 1.00 93.81 93 SER A CA 1
ATOM 756 C C . SER A 1 93 ? 10.789 -8.423 0.185 1.00 93.81 93 SER A C 1
ATOM 758 O O . SER A 1 93 ? 11.808 -8.332 -0.498 1.00 93.81 93 SER A O 1
ATOM 760 N N . GLN A 1 94 ? 9.999 -9.502 0.173 1.00 93.75 94 GLN A N 1
ATOM 761 C CA . GLN A 1 94 ? 10.237 -10.684 -0.656 1.00 93.75 94 GLN A CA 1
ATOM 762 C C . GLN A 1 94 ? 10.081 -10.364 -2.146 1.00 93.75 94 GLN A C 1
ATOM 764 O O . GLN A 1 94 ? 10.986 -10.663 -2.919 1.00 93.75 94 GLN A O 1
ATOM 769 N N . THR A 1 95 ? 8.992 -9.696 -2.535 1.00 94.38 95 THR A N 1
ATOM 770 C CA . THR A 1 95 ? 8.717 -9.300 -3.925 1.00 94.38 95 THR A CA 1
ATOM 771 C C . THR A 1 95 ? 9.801 -8.382 -4.496 1.00 94.38 95 THR A C 1
ATOM 773 O O . THR A 1 95 ? 10.223 -8.553 -5.635 1.00 94.38 95 THR A O 1
ATOM 776 N N . LEU A 1 96 ? 10.297 -7.427 -3.704 1.00 92.31 96 LEU A N 1
ATOM 777 C CA . LEU A 1 96 ? 11.334 -6.479 -4.127 1.00 92.31 96 LEU A CA 1
ATOM 778 C C . LEU A 1 96 ? 12.771 -7.011 -3.975 1.00 92.31 96 LEU A C 1
ATOM 780 O O . LEU A 1 96 ? 13.719 -6.288 -4.299 1.00 92.31 96 LEU A O 1
ATOM 784 N N . GLY A 1 97 ? 12.954 -8.219 -3.429 1.00 91.06 97 GLY A N 1
ATOM 785 C CA . GLY A 1 97 ? 14.274 -8.786 -3.130 1.00 91.06 97 GLY A CA 1
ATOM 786 C C . GLY A 1 97 ? 15.076 -7.977 -2.100 1.00 91.06 97 GLY A C 1
ATOM 787 O O . GLY A 1 97 ? 16.307 -7.985 -2.111 1.00 91.06 97 GLY A O 1
ATOM 788 N N . VAL A 1 98 ? 14.400 -7.235 -1.220 1.00 90.81 98 VAL A N 1
ATOM 789 C CA . VAL A 1 98 ? 15.034 -6.405 -0.189 1.00 90.81 98 VAL A CA 1
ATOM 790 C C . VAL A 1 98 ? 15.225 -7.246 1.070 1.00 90.81 98 VAL A C 1
ATOM 792 O O . VAL A 1 98 ? 14.264 -7.768 1.630 1.00 90.81 98 VAL A O 1
ATOM 795 N N . LYS A 1 99 ? 16.471 -7.373 1.542 1.00 83.62 99 LYS A N 1
ATOM 796 C CA . LYS A 1 99 ? 16.793 -8.176 2.738 1.00 83.62 99 LYS A CA 1
ATOM 797 C C . LYS A 1 99 ? 16.422 -7.487 4.053 1.00 83.62 99 LYS A C 1
ATOM 799 O O . LYS A 1 99 ? 16.206 -8.167 5.049 1.00 83.62 99 LYS A O 1
ATOM 804 N N . CYS A 1 100 ? 16.367 -6.155 4.066 1.00 84.81 100 CYS A N 1
ATOM 805 C CA . CYS A 1 100 ? 16.181 -5.364 5.279 1.00 84.81 100 CYS A CA 1
ATOM 806 C C . CYS A 1 100 ? 14.737 -4.835 5.392 1.00 84.81 100 CYS A C 1
ATOM 808 O O . CYS A 1 100 ? 14.360 -3.953 4.618 1.00 84.81 100 CYS A O 1
ATOM 810 N N . PRO A 1 101 ? 13.923 -5.303 6.359 1.00 77.44 101 PRO A N 1
ATOM 811 C CA . PRO A 1 101 ? 12.535 -4.857 6.494 1.00 77.44 101 PRO A CA 1
ATOM 812 C C . PRO A 1 101 ? 12.381 -3.370 6.838 1.00 77.44 101 PRO A C 1
ATOM 814 O O . PRO A 1 101 ? 11.358 -2.778 6.493 1.00 77.44 101 PRO A O 1
ATOM 817 N N . SER A 1 102 ? 13.368 -2.752 7.502 1.00 84.25 102 SER A N 1
ATOM 818 C CA . SER A 1 102 ? 13.330 -1.316 7.820 1.00 84.25 102 SER A CA 1
ATOM 819 C C . SER A 1 102 ? 13.431 -0.442 6.570 1.00 84.25 102 SER A C 1
ATOM 821 O O . SER A 1 102 ? 12.800 0.610 6.524 1.00 84.25 102 SER A O 1
ATOM 823 N N . ALA A 1 103 ? 14.107 -0.914 5.516 1.00 87.06 103 ALA A N 1
ATOM 824 C CA . ALA A 1 103 ? 14.142 -0.224 4.229 1.00 87.06 103 ALA A CA 1
ATOM 825 C C . ALA A 1 103 ? 12.746 -0.129 3.590 1.00 87.06 103 ALA A C 1
ATOM 827 O O . ALA A 1 103 ? 12.440 0.859 2.935 1.00 87.06 103 ALA A O 1
ATOM 828 N N . ILE A 1 104 ? 11.865 -1.113 3.815 1.00 90.12 104 ILE A N 1
ATOM 829 C CA . ILE A 1 104 ? 10.480 -1.046 3.324 1.00 90.12 104 ILE A CA 1
ATOM 830 C C . ILE A 1 104 ? 9.700 0.055 4.042 1.00 90.12 104 ILE A C 1
ATOM 832 O O . ILE A 1 104 ? 8.977 0.804 3.391 1.00 90.12 104 ILE A O 1
ATOM 836 N N . SER A 1 105 ? 9.866 0.184 5.362 1.00 86.69 105 SER A N 1
ATOM 837 C CA . SER A 1 105 ? 9.252 1.281 6.118 1.00 86.69 105 SER A CA 1
ATOM 838 C C . SER A 1 105 ? 9.736 2.642 5.610 1.00 86.69 105 SER A C 1
ATOM 840 O O . SER A 1 105 ? 8.905 3.497 5.323 1.00 86.69 105 SER A O 1
ATOM 842 N N . ASP A 1 106 ? 11.048 2.797 5.401 1.00 89.62 106 ASP A N 1
ATOM 843 C CA . ASP A 1 106 ? 11.636 4.017 4.836 1.00 89.62 106 ASP A CA 1
ATOM 844 C C . ASP A 1 106 ? 11.090 4.325 3.431 1.00 89.62 106 ASP A C 1
ATOM 846 O O . ASP A 1 106 ? 10.749 5.467 3.117 1.00 89.62 106 ASP A O 1
ATOM 850 N N . TYR A 1 107 ? 10.939 3.313 2.572 1.00 92.00 107 TYR A N 1
ATOM 851 C CA . TYR A 1 107 ? 10.361 3.508 1.243 1.00 92.00 107 TYR A CA 1
ATOM 852 C C . TYR A 1 107 ? 8.918 4.002 1.317 1.00 92.00 107 TYR A C 1
ATOM 854 O O . TYR A 1 107 ? 8.580 4.949 0.607 1.00 92.00 107 TYR A O 1
ATOM 862 N N . CYS A 1 108 ? 8.101 3.391 2.177 1.00 90.06 108 CYS A N 1
ATOM 863 C CA . CYS A 1 108 ? 6.705 3.756 2.399 1.00 90.06 108 CYS A CA 1
ATOM 864 C C . CYS A 1 108 ? 6.557 5.185 2.941 1.00 90.06 108 CYS A C 1
ATOM 866 O O . CYS A 1 108 ? 5.770 5.965 2.410 1.00 90.06 108 CYS A O 1
ATOM 868 N N . GLU A 1 109 ? 7.326 5.550 3.964 1.00 88.75 109 GLU A N 1
ATOM 869 C CA . GLU A 1 109 ? 7.248 6.877 4.579 1.00 88.75 109 GLU A CA 1
ATOM 870 C C . GLU A 1 109 ? 7.696 7.974 3.607 1.00 88.75 109 GLU A C 1
ATOM 872 O O . GLU A 1 109 ? 6.976 8.949 3.373 1.00 88.75 109 GLU A O 1
ATOM 877 N N . ASN A 1 110 ? 8.840 7.771 2.947 1.00 91.44 110 ASN A N 1
ATOM 878 C CA . ASN A 1 110 ? 9.336 8.716 1.956 1.00 91.44 110 ASN A CA 1
ATOM 879 C C . ASN A 1 110 ? 8.347 8.898 0.805 1.00 91.44 110 ASN A C 1
ATOM 881 O O . ASN A 1 110 ? 8.070 10.026 0.410 1.00 91.44 110 ASN A O 1
ATOM 885 N N . VAL A 1 111 ? 7.809 7.814 0.239 1.00 91.44 111 VAL A N 1
ATOM 886 C CA . VAL A 1 111 ? 6.943 7.948 -0.938 1.00 91.44 111 VAL A CA 1
ATOM 887 C C . VAL A 1 111 ? 5.634 8.670 -0.615 1.00 91.44 111 VAL A C 1
ATOM 889 O O . VAL A 1 111 ? 5.174 9.466 -1.434 1.00 91.44 111 VAL A O 1
ATOM 892 N N . ILE A 1 112 ? 5.079 8.480 0.588 1.00 91.62 112 ILE A N 1
ATOM 893 C CA . ILE A 1 112 ? 3.902 9.225 1.056 1.00 91.62 112 ILE A CA 1
ATOM 894 C C . ILE A 1 112 ? 4.225 10.722 1.147 1.00 91.62 112 ILE A C 1
ATOM 896 O O . ILE A 1 112 ? 3.458 11.548 0.646 1.00 91.62 112 ILE A O 1
ATOM 900 N N . SER A 1 113 ? 5.375 11.083 1.721 1.00 91.06 113 SER A N 1
ATOM 901 C CA . SER A 1 113 ? 5.827 12.478 1.802 1.00 91.06 113 SER A CA 1
ATOM 902 C C . SER A 1 113 ? 6.008 13.102 0.415 1.00 91.06 113 SER A C 1
ATOM 904 O O . SER A 1 113 ? 5.492 14.188 0.147 1.00 91.06 113 SER A O 1
ATOM 906 N N . TYR A 1 114 ? 6.649 12.387 -0.513 1.00 91.88 114 TYR A N 1
ATOM 907 C CA . TYR A 1 114 ? 6.837 12.856 -1.888 1.00 91.88 114 TYR A CA 1
ATOM 908 C C . TYR A 1 114 ? 5.505 13.050 -2.615 1.00 91.88 114 TYR A C 1
ATOM 910 O O . TYR A 1 114 ? 5.321 14.054 -3.302 1.00 91.88 114 TYR A O 1
ATOM 918 N N . TYR A 1 115 ? 4.561 12.122 -2.440 1.00 93.94 115 TYR A N 1
ATOM 919 C CA . TYR A 1 115 ? 3.216 12.226 -3.002 1.00 93.94 115 TYR A CA 1
ATOM 920 C C . TYR A 1 115 ? 2.473 13.465 -2.477 1.00 93.94 115 TYR A C 1
ATOM 922 O O . TYR A 1 115 ? 1.795 14.149 -3.244 1.00 93.94 115 TYR A O 1
ATOM 930 N N . ARG A 1 116 ? 2.626 13.801 -1.187 1.00 91.38 116 ARG A N 1
ATOM 931 C CA . ARG A 1 116 ? 2.002 14.988 -0.577 1.00 91.38 116 ARG A CA 1
ATOM 932 C C . ARG A 1 116 ? 2.601 16.299 -1.088 1.00 91.38 116 ARG A C 1
ATOM 934 O O . ARG A 1 116 ? 1.840 17.235 -1.326 1.00 91.38 116 ARG A O 1
ATOM 941 N N . ILE A 1 117 ? 3.916 16.352 -1.296 1.00 94.44 117 ILE A N 1
ATOM 942 C CA . ILE A 1 117 ? 4.647 17.585 -1.628 1.00 94.44 117 ILE A CA 1
ATOM 943 C C . ILE A 1 117 ? 4.667 17.851 -3.142 1.00 94.44 117 ILE A C 1
ATOM 945 O O . ILE A 1 117 ? 4.355 18.954 -3.588 1.00 94.44 117 ILE A O 1
ATOM 949 N N . TYR A 1 118 ? 4.992 16.851 -3.964 1.00 93.75 118 TYR A N 1
ATOM 950 C CA . TYR A 1 118 ? 5.322 17.070 -5.375 1.00 93.75 118 TYR A CA 1
ATOM 951 C C . TYR A 1 118 ? 4.163 16.710 -6.309 1.00 93.75 118 TYR A C 1
ATOM 953 O O . TYR A 1 118 ? 3.902 15.540 -6.591 1.00 93.75 118 TYR A O 1
ATOM 961 N N . LYS A 1 119 ? 3.494 17.727 -6.869 1.00 93.56 119 LYS A N 1
ATOM 962 C CA . LYS A 1 119 ? 2.355 17.553 -7.794 1.00 93.56 119 LYS A CA 1
ATOM 963 C C . LYS A 1 119 ? 2.677 16.655 -8.996 1.00 93.56 119 LYS A C 1
ATOM 965 O O . LYS A 1 119 ? 1.905 15.751 -9.291 1.00 93.56 119 LYS A O 1
ATOM 970 N N . GLY A 1 120 ? 3.813 16.871 -9.663 1.00 90.69 120 GLY A N 1
ATOM 971 C CA . GLY A 1 120 ? 4.188 16.076 -10.840 1.00 90.69 120 GLY A CA 1
ATOM 972 C C . GLY A 1 120 ? 4.458 14.603 -10.512 1.00 90.69 120 GLY A C 1
ATOM 973 O O . GLY A 1 120 ? 4.113 13.720 -11.291 1.00 90.69 120 GLY A O 1
ATOM 974 N N . PHE A 1 121 ? 5.023 14.323 -9.334 1.00 89.88 121 PHE A N 1
ATOM 975 C CA . PHE A 1 121 ? 5.219 12.953 -8.856 1.00 89.88 121 PHE A CA 1
ATOM 976 C C . PHE A 1 121 ? 3.880 12.272 -8.554 1.00 89.88 121 PHE A C 1
ATOM 978 O O . PHE A 1 121 ? 3.652 11.148 -8.994 1.00 89.88 121 PHE A O 1
ATOM 985 N N . ARG A 1 122 ? 2.983 12.992 -7.868 1.00 93.88 122 ARG A N 1
ATOM 986 C CA . ARG A 1 122 ? 1.620 12.555 -7.548 1.00 93.88 122 ARG A CA 1
ATOM 987 C C . ARG A 1 122 ? 0.851 12.128 -8.794 1.00 93.88 122 ARG A C 1
ATOM 989 O O . ARG A 1 122 ? 0.410 10.993 -8.865 1.00 93.88 122 ARG A O 1
ATOM 996 N N . GLN A 1 123 ? 0.797 12.993 -9.808 1.00 93.44 123 GLN A N 1
ATOM 997 C CA . GLN A 1 123 ? 0.077 12.717 -11.054 1.00 93.44 123 GLN A CA 1
ATOM 99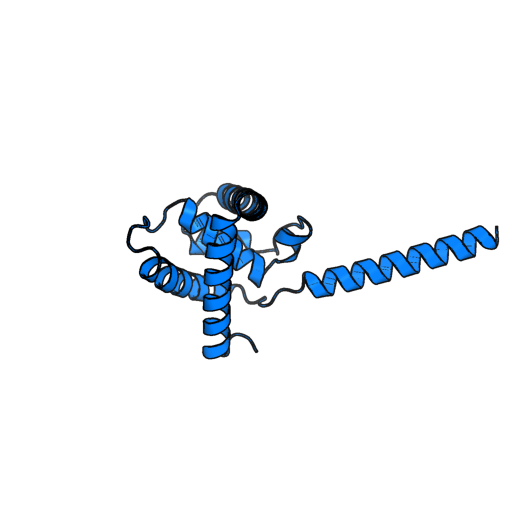8 C C . GLN A 1 123 ? 0.590 11.450 -11.742 1.00 93.44 123 GLN A C 1
ATOM 1000 O O . GLN A 1 123 ? -0.203 10.601 -12.128 1.00 93.44 123 GLN A O 1
ATOM 1005 N N . LYS A 1 124 ? 1.915 11.283 -11.857 1.00 90.69 124 LYS A N 1
ATOM 1006 C CA . LYS A 1 124 ? 2.504 10.072 -12.453 1.00 90.69 124 LYS A CA 1
ATOM 1007 C C . LYS A 1 124 ? 2.127 8.804 -11.681 1.00 90.69 124 LYS A C 1
ATOM 1009 O O . LYS A 1 124 ? 1.872 7.778 -12.303 1.00 90.69 124 LYS A O 1
ATOM 1014 N N . LEU A 1 125 ? 2.099 8.872 -10.350 1.00 92.94 125 LEU A N 1
ATOM 1015 C CA . LEU A 1 125 ? 1.675 7.755 -9.506 1.00 92.94 125 LEU A CA 1
ATOM 1016 C C . LEU A 1 125 ? 0.179 7.459 -9.609 1.00 92.94 125 LEU A C 1
ATOM 1018 O O . LEU A 1 125 ? -0.182 6.287 -9.624 1.00 92.94 125 LEU A O 1
ATOM 1022 N N . ASP A 1 126 ? -0.665 8.487 -9.690 1.00 94.88 126 ASP A N 1
ATOM 1023 C CA . ASP A 1 126 ? -2.113 8.326 -9.847 1.00 94.88 126 ASP A CA 1
ATOM 1024 C C . ASP A 1 126 ? -2.439 7.610 -11.161 1.00 94.88 126 ASP A C 1
ATOM 1026 O O . ASP A 1 126 ? -3.134 6.600 -11.142 1.00 94.88 126 ASP A O 1
ATOM 1030 N N . TYR A 1 127 ? -1.830 8.029 -12.277 1.00 93.00 127 TYR A N 1
ATOM 1031 C CA . TYR A 1 127 ? -1.991 7.331 -13.558 1.00 93.00 127 TYR A CA 1
ATOM 1032 C C . TYR A 1 127 ? -1.531 5.872 -13.498 1.00 93.00 127 TYR A C 1
ATOM 1034 O O . TYR A 1 127 ? -2.226 4.984 -13.985 1.00 93.00 127 TYR A O 1
ATOM 1042 N N . LEU A 1 128 ? -0.369 5.616 -12.889 1.00 93.38 128 LEU A N 1
ATOM 1043 C CA . LEU A 1 128 ? 0.158 4.259 -12.748 1.00 93.38 128 LEU A CA 1
ATOM 1044 C C . LEU A 1 128 ? -0.762 3.378 -11.894 1.00 93.38 128 LEU A C 1
ATOM 1046 O O . LEU A 1 128 ? -0.953 2.201 -12.187 1.00 93.38 128 LEU A O 1
ATOM 1050 N N . TYR A 1 129 ? -1.343 3.950 -10.841 1.00 95.69 129 TYR A N 1
ATOM 1051 C CA . TYR A 1 129 ? -2.346 3.276 -10.033 1.00 95.69 129 TYR A CA 1
ATOM 1052 C C . TYR A 1 129 ? -3.598 2.947 -10.849 1.00 95.69 129 TYR A C 1
ATOM 1054 O O . TYR A 1 129 ? -4.055 1.808 -10.800 1.00 95.69 129 TYR A O 1
ATOM 1062 N N . ASP A 1 130 ? -4.126 3.906 -11.608 1.00 95.56 130 ASP A N 1
ATOM 1063 C CA . ASP A 1 130 ? -5.341 3.710 -12.401 1.00 95.56 130 ASP A CA 1
ATOM 1064 C C . ASP A 1 130 ? -5.154 2.601 -13.447 1.00 95.56 130 ASP A C 1
ATOM 1066 O O . ASP A 1 130 ? -6.018 1.736 -13.584 1.00 95.56 130 ASP A O 1
ATOM 1070 N N . GLU A 1 131 ? -3.999 2.546 -14.120 1.00 95.06 131 GLU A N 1
ATOM 1071 C CA . GLU A 1 131 ? -3.679 1.460 -15.060 1.00 95.06 131 GLU A CA 1
ATOM 1072 C C . GLU A 1 131 ? -3.612 0.091 -14.376 1.00 95.06 131 GLU A C 1
ATOM 1074 O O . GLU A 1 131 ? -4.154 -0.889 -14.892 1.00 95.06 131 GLU A O 1
ATOM 1079 N N . ILE A 1 132 ? -3.002 0.018 -13.190 1.00 95.62 132 ILE A N 1
ATOM 1080 C CA . ILE A 1 132 ? -2.944 -1.224 -12.413 1.00 95.62 132 ILE A CA 1
ATOM 1081 C C . ILE A 1 132 ? -4.349 -1.662 -11.990 1.00 95.62 132 ILE A C 1
ATOM 1083 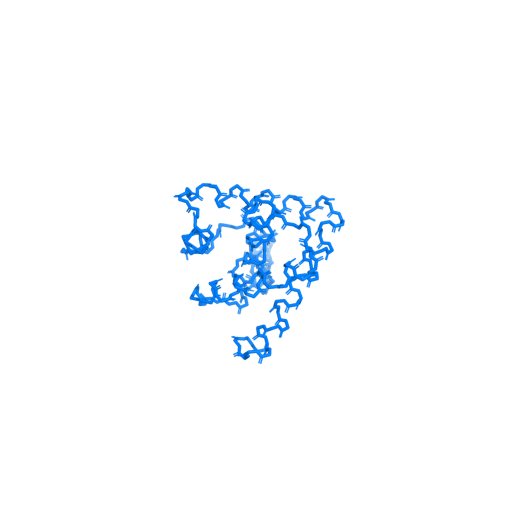O O . ILE A 1 132 ? -4.670 -2.843 -12.092 1.00 95.62 132 ILE A O 1
ATOM 1087 N N . ILE A 1 133 ? -5.216 -0.739 -11.566 1.00 96.19 133 ILE A N 1
ATOM 1088 C CA . ILE A 1 133 ? -6.612 -1.056 -11.233 1.00 96.19 133 ILE A CA 1
ATOM 1089 C C . ILE A 1 133 ? -7.380 -1.546 -12.464 1.00 96.19 133 ILE A C 1
ATOM 1091 O O . ILE A 1 133 ? -8.096 -2.544 -12.367 1.00 96.19 133 ILE A O 1
ATOM 1095 N N . CYS A 1 134 ? -7.219 -0.898 -13.620 1.00 95.00 134 CYS A N 1
ATOM 1096 C CA . CYS A 1 134 ? -7.823 -1.344 -14.877 1.00 95.00 134 CYS A CA 1
ATOM 1097 C C . CYS A 1 134 ? -7.392 -2.770 -15.238 1.00 95.00 134 CYS A C 1
ATOM 1099 O O . CYS A 1 134 ? -8.239 -3.595 -15.577 1.00 95.00 134 CYS A O 1
ATOM 1101 N N . TYR A 1 135 ? -6.103 -3.087 -15.095 1.00 93.31 135 TYR A N 1
ATOM 1102 C CA . TYR A 1 135 ? -5.598 -4.443 -15.292 1.00 93.31 135 TYR A CA 1
ATOM 1103 C C . TYR A 1 135 ? -6.214 -5.443 -14.306 1.00 93.31 135 TYR A C 1
ATOM 1105 O O . TYR A 1 135 ? -6.711 -6.488 -14.717 1.00 93.31 135 TYR A O 1
ATOM 1113 N N . LEU A 1 136 ? -6.239 -5.121 -13.009 1.00 94.25 136 LEU A N 1
ATOM 1114 C CA . LEU A 1 136 ? -6.805 -6.012 -11.993 1.00 94.25 136 LEU A CA 1
ATOM 1115 C C . LEU A 1 136 ? -8.291 -6.317 -12.249 1.00 94.25 136 LEU A C 1
ATOM 1117 O O . LEU A 1 136 ? -8.729 -7.444 -12.007 1.00 94.25 136 LEU A O 1
ATOM 1121 N N . LYS A 1 137 ? -9.050 -5.340 -12.762 1.00 94.62 137 LYS A N 1
ATOM 1122 C CA . LYS A 1 137 ? -10.442 -5.527 -13.199 1.00 94.62 137 LYS A CA 1
ATOM 1123 C C . LYS A 1 137 ? -10.541 -6.406 -14.443 1.00 94.62 137 LYS A C 1
ATOM 1125 O O . LYS A 1 137 ? -11.352 -7.327 -14.471 1.00 94.62 137 LYS A O 1
ATOM 1130 N N . ALA A 1 138 ? -9.710 -6.153 -15.457 1.00 93.44 138 ALA A N 1
ATOM 1131 C CA . ALA A 1 138 ? -9.689 -6.941 -16.692 1.00 93.44 138 ALA A CA 1
ATOM 1132 C C . ALA A 1 138 ? -9.383 -8.426 -16.422 1.00 93.44 138 ALA A C 1
ATOM 1134 O O . ALA A 1 138 ? -10.020 -9.310 -16.990 1.00 93.44 138 ALA A O 1
ATOM 1135 N N . GLU A 1 139 ? -8.480 -8.694 -15.479 1.00 91.94 139 GLU A N 1
ATOM 1136 C CA . GLU A 1 139 ? -8.115 -10.039 -15.021 1.00 91.94 139 GLU A CA 1
ATOM 1137 C C . GLU A 1 139 ? -9.113 -10.660 -14.032 1.00 91.94 139 GLU A C 1
ATOM 1139 O O . GLU A 1 139 ? -8.885 -11.769 -13.545 1.00 91.94 139 GLU A O 1
ATOM 1144 N N . LYS A 1 140 ? -10.209 -9.960 -13.700 1.00 90.31 140 LYS A N 1
ATOM 1145 C CA . LYS A 1 140 ? -11.226 -10.387 -12.722 1.00 90.31 140 LYS A CA 1
ATOM 1146 C C . LYS A 1 140 ? -10.646 -10.721 -11.340 1.00 90.31 140 LYS A C 1
ATOM 1148 O O . LYS A 1 140 ? -11.202 -11.536 -10.608 1.00 90.31 140 LYS A O 1
ATOM 1153 N N . ILE A 1 141 ? -9.526 -10.092 -10.977 1.00 89.38 141 ILE A N 1
ATOM 1154 C CA . ILE A 1 141 ? -8.924 -10.200 -9.639 1.00 89.38 141 ILE A CA 1
ATOM 1155 C C . ILE A 1 141 ? -9.716 -9.341 -8.648 1.00 89.38 141 ILE A C 1
ATOM 1157 O O . ILE A 1 141 ? -9.847 -9.698 -7.479 1.00 89.38 141 ILE A O 1
ATOM 1161 N N . ILE A 1 142 ? -10.246 -8.213 -9.125 1.00 88.62 142 ILE A N 1
ATOM 1162 C CA . ILE A 1 142 ? -11.134 -7.313 -8.384 1.00 88.62 142 ILE A CA 1
ATOM 1163 C C . ILE A 1 142 ? -12.405 -7.069 -9.202 1.00 88.62 142 ILE A C 1
ATOM 1165 O O . ILE A 1 142 ? -12.380 -7.190 -10.429 1.00 88.62 142 ILE A O 1
ATOM 1169 N N . SER A 1 143 ? -13.506 -6.764 -8.515 1.00 75.06 143 SER A N 1
ATOM 1170 C CA . SER A 1 143 ? -14.813 -6.477 -9.127 1.00 75.06 143 SER A CA 1
ATOM 1171 C C . SER A 1 143 ? -14.920 -5.059 -9.689 1.00 75.06 143 SER A C 1
ATOM 1173 O O . SER A 1 143 ? -14.238 -4.138 -9.178 1.00 75.06 143 SER A O 1
#